Protein AF-A0AAA9Z4D1-F1 (afdb_monomer_lite)

Sequence (146 aa):
MAIPRLPPVAGLHRIGPRSWAAEKPMVDVTIKRHFRKGANPKSVKASFARRVCEKYRETEIIYTDGSKKDELVGIGIHSKDYNEFHRLGSLCSVFSAEAAAISRAIAHPRSAPLLIVSDSASVLDALQSPSNKHPFVQEIQELLNE

Foldseek 3Di:
DDDPDDPPQPDQLDDFFADPPADQPDQDCPLVVVDDPPPDPVVSVVVVVVCCVPPVVFAFEKEKAWDADQLWTKIWIDGPVDIDIDTDGSPDDSLNRRLSRLLVVLPDDDPTHHDYDYPPPVLSVLLRGRGRRGRSSSSNSVSRRD

Radius of gyration: 15.69 Å; chains: 1; bounding box: 39×42×34 Å

Structure (mmCIF, N/CA/C/O backbone):
data_AF-A0AAA9Z4D1-F1
#
_entry.id   AF-A0AAA9Z4D1-F1
#
loop_
_atom_site.group_PDB
_atom_site.id
_atom_site.type_symbol
_atom_site.label_atom_id
_atom_site.label_alt_id
_atom_site.label_comp_id
_atom_site.label_asym_id
_atom_site.label_entity_id
_atom_site.label_seq_id
_atom_site.pdbx_PDB_ins_code
_atom_site.Cartn_x
_atom_site.Cartn_y
_atom_site.Cartn_z
_atom_site.occupancy
_atom_site.B_iso_or_equiv
_atom_site.auth_seq_id
_atom_site.auth_comp_id
_atom_site.auth_asym_id
_atom_site.auth_atom_id
_atom_site.pdbx_PDB_model_num
ATOM 1 N N . MET A 1 1 ? 7.996 -20.510 14.086 1.00 36.75 1 MET A N 1
ATOM 2 C CA . MET A 1 1 ? 7.320 -19.589 13.147 1.00 36.75 1 MET A CA 1
ATOM 3 C C . MET A 1 1 ? 7.894 -19.825 11.762 1.00 36.75 1 MET A C 1
ATOM 5 O O . MET A 1 1 ? 9.103 -19.712 11.605 1.00 36.75 1 MET A O 1
ATOM 9 N N . ALA A 1 2 ? 7.076 -20.240 10.794 1.00 37.16 2 ALA A N 1
ATOM 10 C CA . ALA A 1 2 ? 7.529 -20.379 9.413 1.00 37.16 2 ALA A CA 1
ATOM 11 C C . ALA A 1 2 ? 7.739 -18.977 8.825 1.00 37.16 2 ALA A C 1
ATOM 13 O O . ALA A 1 2 ? 6.852 -18.136 8.935 1.00 37.16 2 ALA A O 1
ATOM 14 N N . ILE A 1 3 ? 8.907 -18.713 8.238 1.00 40.19 3 ILE A N 1
ATOM 15 C CA . ILE A 1 3 ? 9.137 -17.493 7.457 1.00 40.19 3 ILE A CA 1
ATOM 16 C C . ILE A 1 3 ? 8.154 -17.551 6.278 1.00 40.19 3 ILE A C 1
ATOM 18 O O . ILE A 1 3 ? 8.239 -18.517 5.512 1.00 40.19 3 ILE A O 1
ATOM 22 N N . PRO A 1 4 ? 7.236 -16.581 6.105 1.00 48.81 4 PRO A N 1
ATOM 23 C CA . PRO A 1 4 ? 6.379 -16.557 4.929 1.00 48.81 4 PRO A CA 1
ATOM 24 C C . PRO A 1 4 ? 7.275 -16.530 3.688 1.00 48.81 4 PRO A C 1
ATOM 26 O O . PRO A 1 4 ? 8.115 -15.635 3.534 1.00 48.81 4 PRO A O 1
ATOM 29 N N . ARG A 1 5 ? 7.172 -17.573 2.860 1.00 63.12 5 ARG A N 1
ATOM 30 C CA . ARG A 1 5 ? 7.885 -17.653 1.586 1.00 63.12 5 ARG A CA 1
ATOM 31 C C . ARG A 1 5 ? 7.242 -16.652 0.642 1.00 63.12 5 ARG A C 1
ATOM 33 O O . ARG A 1 5 ? 6.025 -16.633 0.523 1.00 63.12 5 ARG A O 1
ATOM 40 N N . LEU A 1 6 ? 8.064 -15.838 -0.014 1.00 64.62 6 LEU A N 1
ATOM 41 C CA . LEU A 1 6 ? 7.580 -14.986 -1.091 1.00 64.62 6 LEU A CA 1
ATOM 42 C C . LEU A 1 6 ? 6.958 -15.862 -2.191 1.00 64.62 6 LEU A C 1
ATOM 44 O O . LEU A 1 6 ? 7.478 -16.957 -2.450 1.00 64.62 6 LEU A O 1
ATOM 48 N N . PRO A 1 7 ? 5.903 -15.384 -2.862 1.00 63.81 7 PRO A N 1
ATOM 49 C CA . PRO A 1 7 ? 5.335 -16.046 -4.021 1.00 63.81 7 PRO A CA 1
ATOM 50 C C . PRO A 1 7 ? 6.401 -16.320 -5.091 1.00 63.81 7 PRO A C 1
ATOM 52 O O . PRO A 1 7 ? 7.285 -15.482 -5.323 1.00 63.81 7 PRO A O 1
ATOM 55 N N . PRO A 1 8 ? 6.338 -17.464 -5.794 1.00 66.94 8 PRO A N 1
ATOM 56 C CA . PRO A 1 8 ? 7.235 -17.732 -6.908 1.00 66.94 8 PRO A CA 1
ATOM 57 C C . PRO A 1 8 ? 6.983 -16.710 -8.023 1.00 66.94 8 PRO A C 1
ATOM 59 O O . PRO A 1 8 ? 5.987 -16.785 -8.730 1.00 66.94 8 PRO A O 1
ATOM 62 N N . VAL A 1 9 ? 7.901 -15.764 -8.230 1.00 60.72 9 VAL A N 1
ATOM 63 C CA . VAL A 1 9 ? 7.729 -14.653 -9.193 1.00 60.72 9 VAL A CA 1
ATOM 64 C C . VAL A 1 9 ? 7.497 -15.137 -10.642 1.00 60.72 9 VAL A C 1
ATOM 66 O O . VAL A 1 9 ? 6.934 -14.407 -11.451 1.00 60.72 9 VAL A O 1
ATOM 69 N N . ALA A 1 10 ? 7.872 -16.383 -10.958 1.00 57.03 10 ALA A N 1
ATOM 70 C CA . ALA A 1 10 ? 7.653 -17.039 -12.253 1.00 57.03 10 ALA A CA 1
ATOM 71 C C . ALA A 1 10 ? 6.478 -18.046 -12.276 1.00 57.03 10 ALA A C 1
ATOM 73 O O . ALA A 1 10 ? 6.233 -18.680 -13.300 1.00 57.03 10 ALA A O 1
ATOM 74 N N . GLY A 1 11 ? 5.767 -18.227 -11.161 1.00 59.12 11 GLY A N 1
ATOM 75 C CA . GLY A 1 11 ? 4.601 -19.103 -11.073 1.00 59.12 11 GLY A CA 1
ATOM 76 C C . GLY A 1 11 ? 3.326 -18.374 -11.485 1.00 59.12 11 GLY A C 1
ATOM 77 O O . GLY A 1 11 ? 3.079 -17.246 -11.055 1.00 59.12 11 GLY A O 1
ATOM 78 N N . LEU A 1 12 ? 2.487 -19.018 -12.294 1.00 57.66 12 LEU A N 1
ATOM 79 C CA . LEU A 1 12 ? 1.136 -18.532 -12.559 1.00 57.66 12 LEU A CA 1
ATOM 80 C C . LEU A 1 12 ? 0.318 -18.685 -11.265 1.00 57.66 12 LEU A C 1
ATOM 82 O O . LEU A 1 12 ? 0.027 -19.811 -10.874 1.00 57.66 12 LEU A O 1
ATOM 86 N N . HIS A 1 13 ? -0.000 -17.580 -10.583 1.00 66.31 13 HIS A N 1
ATOM 87 C CA . HIS A 1 13 ? -0.772 -17.631 -9.329 1.00 66.31 13 HIS A CA 1
ATOM 88 C C . HIS A 1 13 ? -2.256 -17.852 -9.614 1.00 66.31 13 HIS A C 1
ATOM 90 O O . HIS A 1 13 ? -2.910 -18.657 -8.961 1.00 66.31 13 HIS A O 1
ATOM 96 N N . ARG A 1 14 ? -2.766 -17.218 -10.677 1.00 71.50 14 ARG A N 1
ATOM 97 C CA . ARG A 1 14 ? -4.145 -17.379 -11.135 1.00 71.50 14 ARG A CA 1
ATOM 98 C C . ARG A 1 14 ? -4.234 -17.591 -12.640 1.00 71.50 14 ARG A C 1
ATOM 100 O O . ARG A 1 14 ? -3.673 -16.824 -13.427 1.00 71.50 14 ARG A O 1
ATOM 107 N N . ILE A 1 15 ? -5.016 -18.594 -13.039 1.00 65.75 15 ILE A N 1
ATOM 108 C CA . ILE A 1 15 ? -5.399 -18.826 -14.435 1.00 65.75 15 ILE A CA 1
ATOM 109 C C . ILE A 1 15 ? -6.737 -18.124 -14.690 1.00 65.75 15 ILE A C 1
ATOM 111 O O . ILE A 1 15 ? -7.794 -18.651 -14.362 1.00 65.75 15 ILE A O 1
ATOM 115 N N . GLY A 1 16 ? -6.691 -16.920 -15.263 1.00 72.81 16 GLY A N 1
ATOM 116 C CA . GLY A 1 16 ? -7.891 -16.154 -15.626 1.00 72.81 16 GLY A CA 1
ATOM 117 C C . GLY A 1 16 ? -8.233 -14.997 -14.674 1.00 72.81 16 GLY A C 1
ATOM 118 O O . GLY A 1 16 ? -7.446 -14.665 -13.783 1.00 72.81 16 GLY A O 1
ATOM 119 N N . PRO A 1 17 ? -9.367 -14.307 -14.908 1.00 75.00 17 PRO A N 1
ATOM 120 C CA . PRO A 1 17 ? -9.793 -13.182 -14.082 1.00 75.00 17 PRO A CA 1
ATOM 121 C C . PRO A 1 17 ? -10.200 -13.641 -12.678 1.00 75.00 17 PRO A C 1
ATOM 123 O O . PRO A 1 17 ? -10.547 -14.799 -12.451 1.00 75.00 17 PRO A O 1
ATOM 126 N N . ARG A 1 18 ? -10.178 -12.704 -11.727 1.00 78.62 18 ARG A N 1
ATOM 127 C CA . ARG A 1 18 ? -10.735 -12.905 -10.386 1.00 78.62 18 ARG A CA 1
ATOM 128 C C . ARG A 1 18 ? -12.191 -13.383 -10.473 1.00 78.62 18 ARG A C 1
ATOM 130 O O . ARG A 1 18 ? -12.927 -12.933 -11.352 1.00 78.62 18 ARG A O 1
ATOM 137 N N . SER A 1 19 ? -12.595 -14.255 -9.543 1.00 81.31 19 SER A N 1
ATOM 138 C CA . SER A 1 19 ? -13.996 -14.674 -9.409 1.00 81.31 19 SER A CA 1
ATOM 139 C C . SER A 1 19 ? -14.916 -13.454 -9.357 1.00 81.31 19 SER A C 1
ATOM 141 O O . SER A 1 19 ? -14.618 -12.471 -8.680 1.00 81.31 19 SER A O 1
ATOM 143 N N . TRP A 1 20 ? -16.045 -13.526 -10.056 1.00 80.62 20 TRP A N 1
ATOM 144 C CA . TRP A 1 20 ? -17.061 -12.473 -10.045 1.00 80.62 20 TRP A CA 1
ATOM 145 C C . TRP A 1 20 ? -17.700 -12.290 -8.658 1.00 80.62 20 TRP A C 1
ATOM 147 O O . TRP A 1 20 ? -18.208 -11.213 -8.368 1.00 80.62 20 TRP A O 1
ATOM 157 N N . ALA A 1 21 ? -17.651 -13.325 -7.811 1.00 82.19 21 ALA A N 1
ATOM 158 C CA . ALA A 1 21 ? -18.164 -13.310 -6.441 1.00 82.19 21 ALA A CA 1
ATOM 159 C C . ALA A 1 21 ? -17.141 -12.792 -5.412 1.00 82.19 21 ALA A C 1
ATOM 161 O O . ALA A 1 21 ? -17.462 -12.669 -4.236 1.00 82.19 21 ALA A O 1
ATOM 162 N N . ALA A 1 22 ? -15.904 -12.522 -5.834 1.00 81.25 22 AL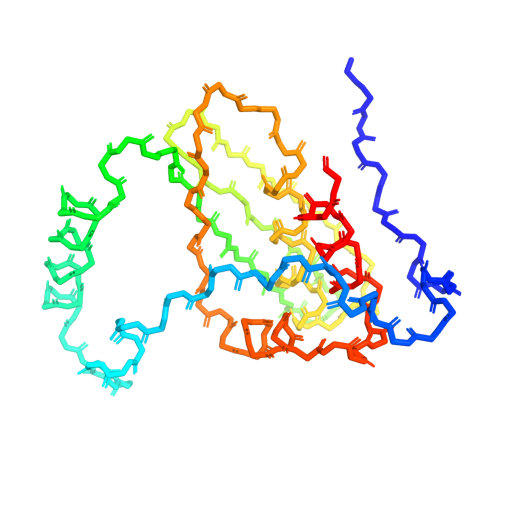A A N 1
ATOM 163 C CA . ALA A 1 22 ? -14.841 -12.082 -4.944 1.00 81.25 22 ALA A CA 1
ATOM 164 C C . ALA A 1 22 ? -15.051 -10.637 -4.465 1.00 81.25 22 ALA A C 1
ATOM 166 O O . ALA A 1 22 ? -15.343 -9.745 -5.268 1.00 81.25 22 ALA A O 1
ATOM 167 N N . GLU A 1 23 ? -14.823 -10.378 -3.178 1.00 79.31 23 GLU A N 1
ATOM 168 C CA . GLU A 1 23 ? -14.971 -9.037 -2.618 1.00 79.31 23 GLU A CA 1
ATOM 169 C C . GLU A 1 23 ? -13.881 -8.095 -3.129 1.00 79.31 23 GLU A C 1
ATOM 171 O O . GLU A 1 23 ? -12.688 -8.391 -3.110 1.00 79.31 23 GLU A O 1
ATOM 176 N N . LYS A 1 24 ? -14.249 -6.902 -3.595 1.00 79.19 24 LYS A N 1
ATOM 177 C CA . LYS A 1 24 ? -13.244 -5.942 -4.063 1.00 79.19 24 LYS A CA 1
ATOM 178 C C . LYS A 1 24 ? -12.412 -5.429 -2.871 1.00 79.19 24 LYS A C 1
ATOM 180 O O . LYS A 1 24 ? -12.999 -5.102 -1.844 1.00 79.19 24 LYS A O 1
ATOM 185 N N . PRO A 1 25 ? -11.076 -5.257 -3.000 1.00 81.75 25 PRO A N 1
ATOM 186 C CA . PRO A 1 25 ? -10.262 -4.713 -1.924 1.00 81.75 25 PRO A CA 1
ATOM 187 C C . PRO A 1 25 ? -10.761 -3.306 -1.604 1.00 81.75 25 PRO A C 1
ATOM 189 O O . PRO A 1 25 ? -10.939 -2.486 -2.516 1.00 81.75 25 PRO A O 1
ATOM 192 N N . MET A 1 26 ? -10.983 -3.011 -0.325 1.00 90.31 26 MET A N 1
ATOM 193 C CA . MET A 1 26 ? -11.361 -1.668 0.092 1.00 90.31 26 MET A CA 1
ATOM 194 C C . MET A 1 26 ? -10.146 -0.740 -0.027 1.00 90.31 26 MET A C 1
ATOM 196 O O . MET A 1 26 ? -9.290 -0.696 0.850 1.00 90.31 26 MET A O 1
ATOM 200 N N . VAL A 1 27 ? -10.079 0.026 -1.118 1.00 93.25 27 VAL A N 1
ATOM 201 C CA . VAL A 1 27 ? -9.017 1.015 -1.350 1.00 93.25 27 VAL A CA 1
ATOM 202 C C . VAL A 1 27 ? -9.541 2.420 -1.066 1.00 93.25 27 VAL A C 1
ATOM 204 O O . VAL A 1 27 ? -10.438 2.922 -1.746 1.00 93.25 27 VAL A O 1
ATOM 207 N N . ASP A 1 28 ? -8.945 3.086 -0.080 1.00 94.31 28 ASP A N 1
ATOM 208 C CA . ASP A 1 28 ? -9.306 4.445 0.308 1.00 94.31 28 ASP A CA 1
ATOM 209 C C . ASP A 1 28 ? -8.322 5.487 -0.234 1.00 94.31 28 ASP A C 1
ATOM 211 O O . ASP A 1 28 ? -7.251 5.726 0.316 1.00 94.31 28 ASP A O 1
ATOM 215 N N . VAL A 1 29 ? -8.722 6.162 -1.310 1.00 93.00 29 VAL A N 1
ATOM 216 C CA . VAL A 1 29 ? -7.905 7.188 -1.976 1.00 93.00 29 VAL A CA 1
ATOM 217 C C . VAL A 1 29 ? -8.251 8.619 -1.552 1.00 93.00 29 VAL A C 1
ATOM 219 O O . VAL A 1 29 ? -7.874 9.570 -2.240 1.00 93.00 29 VAL A O 1
ATOM 222 N N . THR A 1 30 ? -8.986 8.827 -0.454 1.00 93.88 30 THR A N 1
ATOM 223 C CA . THR A 1 30 ? -9.448 10.173 -0.075 1.00 93.88 30 THR A CA 1
ATOM 224 C C . THR A 1 30 ? -8.295 11.154 0.130 1.00 93.88 30 THR A C 1
ATOM 226 O O . THR A 1 30 ? -8.389 12.278 -0.360 1.00 93.88 30 THR A O 1
ATOM 229 N N . ILE A 1 31 ? -7.193 10.744 0.768 1.00 93.06 31 ILE A N 1
ATOM 230 C CA . ILE A 1 31 ? -6.022 11.617 0.965 1.00 93.06 31 ILE A CA 1
ATOM 231 C C . ILE A 1 31 ? -5.396 12.007 -0.387 1.00 93.06 31 ILE A C 1
ATOM 233 O O . ILE A 1 31 ? -5.207 13.195 -0.645 1.00 93.06 31 ILE A O 1
ATOM 237 N N . LYS A 1 32 ? -5.191 11.040 -1.297 1.00 90.56 32 LYS A N 1
ATOM 238 C CA . LYS A 1 32 ? -4.692 11.261 -2.675 1.00 90.56 32 LYS A CA 1
ATOM 239 C C . LYS A 1 32 ? -5.583 12.215 -3.485 1.00 90.56 32 LYS A C 1
ATOM 241 O O . LYS A 1 32 ? -5.085 12.947 -4.333 1.00 90.56 32 LYS A O 1
ATOM 246 N N . ARG A 1 33 ? -6.903 12.210 -3.253 1.00 91.94 33 ARG A N 1
ATOM 247 C CA . ARG A 1 33 ? -7.853 13.109 -3.940 1.00 91.94 33 ARG A CA 1
ATOM 248 C C . ARG A 1 33 ? -7.811 14.545 -3.412 1.00 91.94 33 ARG A C 1
ATOM 250 O O . ARG A 1 33 ? -8.014 15.465 -4.196 1.00 91.94 33 ARG A O 1
ATOM 257 N N . HIS A 1 34 ? -7.558 14.730 -2.116 1.00 93.12 34 HIS A N 1
ATOM 258 C CA . HIS A 1 34 ? -7.564 16.052 -1.475 1.00 93.12 34 HIS A CA 1
ATOM 259 C C . HIS A 1 34 ? -6.217 16.771 -1.559 1.00 93.12 34 HIS A C 1
ATOM 261 O O . HIS A 1 34 ? -6.185 17.998 -1.613 1.00 93.12 34 HIS A O 1
ATOM 267 N N . PHE A 1 35 ? -5.109 16.031 -1.578 1.00 93.75 35 PHE A N 1
ATOM 268 C CA . PHE A 1 35 ? -3.768 16.606 -1.567 1.00 93.75 35 PHE A CA 1
ATOM 269 C C . PHE A 1 35 ? -3.000 16.257 -2.839 1.00 93.75 35 PHE A C 1
ATOM 271 O O . PHE A 1 35 ? -3.061 15.141 -3.350 1.00 93.75 35 PHE A O 1
ATOM 278 N N . ARG A 1 36 ? -2.247 17.233 -3.349 1.00 89.75 36 ARG A N 1
ATOM 279 C CA . ARG A 1 36 ? -1.330 17.069 -4.483 1.00 89.75 36 ARG A CA 1
ATOM 280 C C . ARG A 1 36 ? 0.119 17.087 -4.001 1.00 89.75 36 ARG A C 1
ATOM 282 O O . ARG A 1 36 ? 0.406 17.427 -2.852 1.00 89.75 36 ARG A O 1
ATOM 289 N N . LYS A 1 37 ? 1.043 16.744 -4.901 1.00 87.75 37 LYS A N 1
ATOM 290 C CA . LYS A 1 37 ? 2.484 16.885 -4.665 1.00 87.75 37 LYS A CA 1
ATOM 291 C C . LYS A 1 37 ? 2.800 18.321 -4.223 1.00 87.75 37 LYS A C 1
ATOM 293 O O . LYS A 1 37 ? 2.313 19.267 -4.832 1.00 87.75 37 LYS A O 1
ATOM 298 N N . GLY A 1 38 ? 3.602 18.462 -3.169 1.00 89.62 38 GLY A N 1
ATOM 299 C CA . GLY A 1 38 ? 3.956 19.762 -2.587 1.00 89.62 38 GLY A CA 1
ATOM 300 C C . GLY A 1 38 ? 2.949 20.311 -1.570 1.00 89.62 38 GLY A C 1
ATOM 301 O O . GLY A 1 38 ? 3.168 21.396 -1.039 1.00 89.62 38 GLY A O 1
ATOM 302 N N . ALA A 1 39 ? 1.868 19.583 -1.262 1.00 94.19 39 ALA A N 1
ATOM 303 C CA . ALA A 1 39 ? 0.965 19.957 -0.179 1.00 94.19 39 ALA A CA 1
ATOM 304 C C . ALA A 1 39 ? 1.696 20.063 1.169 1.00 94.19 39 ALA A C 1
ATOM 306 O O . ALA A 1 39 ? 2.644 19.326 1.441 1.00 94.19 39 ALA A O 1
ATOM 307 N N . ASN A 1 40 ? 1.208 20.954 2.037 1.00 95.44 40 ASN A N 1
ATOM 308 C CA . ASN A 1 40 ? 1.771 21.149 3.368 1.00 95.44 40 ASN A CA 1
ATOM 309 C C . ASN A 1 40 ? 1.718 19.832 4.174 1.00 95.44 40 ASN A C 1
ATOM 311 O O . ASN A 1 40 ? 0.616 19.345 4.461 1.00 95.44 40 ASN A O 1
ATOM 315 N N . PRO A 1 41 ? 2.869 19.284 4.612 1.00 94.75 41 PRO A N 1
ATOM 316 C CA . PRO A 1 41 ? 2.905 18.031 5.360 1.00 94.75 41 PRO A CA 1
ATOM 317 C C . PRO A 1 41 ? 2.061 18.049 6.640 1.00 94.75 41 PRO A C 1
ATOM 319 O O . PRO A 1 41 ? 1.489 17.025 7.003 1.00 94.75 41 PRO A O 1
ATOM 322 N N . LYS A 1 42 ? 1.934 19.199 7.319 1.00 96.50 42 LYS A N 1
ATOM 323 C CA . LYS A 1 42 ? 1.096 19.328 8.523 1.00 96.50 42 LYS A CA 1
ATOM 324 C C . LYS A 1 42 ? -0.382 19.121 8.197 1.00 96.50 42 LYS A C 1
ATOM 326 O O . LYS A 1 42 ? -1.068 18.407 8.921 1.00 96.50 42 LYS A O 1
ATOM 331 N N . SER A 1 43 ? -0.855 19.690 7.090 1.00 96.38 43 SER A N 1
ATOM 332 C CA . SER A 1 43 ? -2.244 19.546 6.641 1.00 96.38 43 SER A CA 1
ATOM 333 C C . SER A 1 43 ? -2.555 18.113 6.210 1.00 96.38 43 SER A C 1
ATOM 335 O O . SER A 1 43 ? -3.605 17.584 6.573 1.00 96.38 43 SER A O 1
ATOM 337 N N . VAL A 1 44 ? -1.626 17.459 5.500 1.00 95.50 44 VAL A N 1
ATOM 338 C CA . VAL A 1 44 ? -1.762 16.044 5.114 1.00 95.50 44 VAL A CA 1
ATOM 339 C C . VAL A 1 44 ? -1.841 15.159 6.358 1.00 95.50 44 VAL A C 1
ATOM 341 O O . VAL A 1 44 ? -2.776 14.370 6.486 1.00 95.50 44 VAL A O 1
ATOM 344 N N . LYS A 1 45 ? -0.915 15.338 7.312 1.00 95.06 45 LYS A N 1
ATOM 345 C CA . LYS A 1 45 ? -0.894 14.588 8.579 1.00 95.06 45 LYS A CA 1
ATOM 346 C C . LYS A 1 45 ? -2.172 14.788 9.388 1.00 95.06 45 LYS A C 1
ATOM 348 O O . LYS A 1 45 ? -2.744 13.808 9.850 1.00 95.06 45 LYS A O 1
ATOM 353 N N . ALA A 1 46 ? -2.650 16.025 9.519 1.00 96.62 46 ALA A N 1
ATOM 354 C CA . ALA A 1 46 ? -3.890 16.319 10.233 1.00 96.62 46 ALA A CA 1
ATOM 355 C C . ALA A 1 46 ? -5.105 15.652 9.568 1.00 96.62 46 ALA A C 1
ATOM 357 O O . ALA A 1 46 ? -5.930 15.046 10.250 1.00 96.62 46 ALA A O 1
ATOM 358 N N . SER A 1 47 ? -5.201 15.704 8.235 1.00 96.25 47 SER A N 1
ATOM 359 C CA . SER A 1 47 ? -6.306 15.057 7.523 1.00 96.25 47 SER A CA 1
ATOM 360 C C . SER A 1 47 ? -6.244 13.533 7.593 1.00 96.25 47 SER A C 1
ATOM 362 O O . SER A 1 47 ? -7.296 12.897 7.646 1.00 96.25 47 SER A O 1
ATOM 364 N N . PHE A 1 48 ? -5.046 12.947 7.560 1.00 96.00 48 PHE A N 1
ATOM 365 C CA . PHE A 1 48 ? -4.853 11.514 7.755 1.00 96.00 48 PHE A CA 1
ATOM 366 C C . PHE A 1 48 ? -5.259 11.098 9.172 1.00 96.00 48 PHE A C 1
ATOM 368 O O . PHE A 1 48 ? -6.098 10.215 9.319 1.00 96.00 48 PHE A O 1
ATOM 375 N N . ALA A 1 49 ? -4.759 11.794 10.198 1.00 96.06 49 ALA A N 1
ATOM 376 C CA . ALA A 1 49 ? -5.090 11.522 11.595 1.00 96.06 49 ALA A CA 1
ATOM 377 C C . ALA A 1 49 ? -6.601 11.601 11.850 1.00 96.06 49 ALA A C 1
ATOM 379 O O . ALA A 1 49 ? -7.176 10.683 12.426 1.00 96.06 49 ALA A O 1
ATOM 380 N N . ARG A 1 50 ? -7.270 12.643 11.335 1.00 97.06 50 ARG A N 1
ATOM 381 C CA . ARG A 1 50 ? -8.732 12.760 11.408 1.00 97.06 50 ARG A CA 1
ATOM 382 C C . ARG A 1 50 ? -9.426 11.546 10.789 1.00 97.06 50 ARG A C 1
ATOM 384 O O . ARG A 1 50 ? -10.320 10.970 11.396 1.00 97.06 50 ARG A O 1
ATOM 391 N N . ARG A 1 51 ? -8.991 11.130 9.597 1.00 95.88 51 ARG A N 1
ATOM 392 C CA . ARG A 1 51 ? -9.585 9.993 8.887 1.00 95.88 51 ARG A CA 1
ATOM 393 C C . ARG A 1 51 ? -9.400 8.674 9.635 1.00 95.88 51 ARG A C 1
ATOM 395 O O . ARG A 1 51 ? -10.325 7.868 9.657 1.00 95.88 51 ARG A O 1
ATOM 402 N N . VAL A 1 52 ? -8.237 8.474 10.251 1.00 96.06 52 VAL A N 1
ATOM 403 C CA . VAL A 1 52 ? -7.981 7.329 11.130 1.00 96.06 52 VAL A CA 1
ATOM 404 C C . VAL A 1 52 ? -8.945 7.350 12.316 1.00 96.06 52 VAL A C 1
ATOM 406 O O . VAL A 1 52 ? -9.659 6.376 12.514 1.00 96.06 52 VAL A O 1
ATOM 409 N N . CYS A 1 53 ? -9.056 8.469 13.035 1.00 95.81 53 CYS A N 1
ATOM 410 C CA . CYS A 1 53 ? -9.938 8.579 14.202 1.00 95.81 53 CYS A CA 1
ATOM 411 C C . CYS A 1 53 ? -11.431 8.409 13.875 1.00 95.81 53 CYS A C 1
ATOM 413 O O . CYS A 1 53 ? -12.180 7.876 14.687 1.00 95.81 53 CYS A O 1
ATOM 415 N N . GLU A 1 54 ? -11.882 8.877 12.711 1.00 96.06 54 GLU A N 1
ATOM 416 C CA . GLU A 1 54 ? -13.303 8.846 12.341 1.00 96.06 54 GLU A CA 1
ATOM 417 C C . GLU A 1 54 ? -13.726 7.516 11.707 1.00 96.06 54 GLU A C 1
ATOM 419 O O . GLU A 1 54 ? -14.837 7.050 11.953 1.00 96.06 54 GLU A O 1
ATOM 424 N N . LYS A 1 55 ? -12.866 6.905 10.880 1.00 95.94 55 LYS A N 1
ATOM 425 C CA . LYS A 1 55 ? -13.234 5.746 10.047 1.00 95.94 55 LYS A CA 1
ATOM 426 C C . LYS A 1 55 ? -12.488 4.459 10.401 1.00 95.94 55 LYS A C 1
ATOM 428 O O . LYS A 1 55 ? -13.038 3.379 10.214 1.00 95.94 55 LYS A O 1
ATOM 433 N N . TYR A 1 56 ? -11.259 4.560 10.898 1.00 96.06 56 TYR A N 1
ATOM 434 C CA . TYR A 1 56 ? -10.354 3.421 11.094 1.00 96.06 56 TYR A CA 1
ATOM 435 C C . TYR A 1 56 ? -9.854 3.313 12.540 1.00 96.06 56 TYR A C 1
ATOM 437 O O . TYR A 1 56 ? -8.737 2.880 12.803 1.00 96.06 56 TYR A O 1
ATOM 445 N N . ARG A 1 57 ? -10.674 3.743 13.502 1.00 94.00 57 ARG A N 1
ATOM 446 C CA . ARG A 1 57 ? -10.261 3.852 14.908 1.00 94.00 57 ARG A CA 1
ATOM 447 C C . ARG A 1 57 ? -9.986 2.500 15.575 1.00 94.00 57 ARG A C 1
ATOM 449 O O . ARG A 1 57 ? -9.155 2.429 16.466 1.00 94.00 57 ARG A O 1
ATOM 456 N N . GLU A 1 58 ? -10.677 1.451 15.128 1.00 94.06 58 GLU A N 1
ATOM 457 C CA . GLU A 1 58 ? -10.570 0.081 15.656 1.00 94.06 58 GLU A CA 1
ATOM 458 C C . GLU A 1 58 ? -9.629 -0.794 14.807 1.00 94.06 58 GLU A C 1
ATOM 460 O O . GLU A 1 58 ? -9.704 -2.019 14.864 1.00 94.06 58 GLU A O 1
ATOM 465 N N . THR A 1 59 ? -8.795 -0.188 13.951 1.00 94.25 59 THR A N 1
ATOM 466 C CA . THR A 1 59 ? -7.875 -0.932 13.080 1.00 94.25 59 THR A CA 1
ATOM 467 C C . THR A 1 59 ? -6.439 -0.845 13.567 1.00 94.25 59 THR A C 1
ATOM 469 O O . THR A 1 59 ? -5.992 0.216 14.006 1.00 94.25 59 THR A O 1
ATOM 472 N N . GLU A 1 60 ? -5.686 -1.923 13.391 1.00 94.50 60 GLU A N 1
ATOM 473 C CA . GLU A 1 60 ? -4.232 -1.891 13.487 1.00 94.50 60 GLU A CA 1
ATOM 474 C C . GLU A 1 60 ? -3.645 -1.223 12.235 1.00 94.50 60 GLU A C 1
ATOM 476 O O . GLU A 1 60 ? -4.013 -1.564 11.111 1.00 94.50 60 GLU A O 1
ATOM 481 N N . ILE A 1 61 ? -2.750 -0.250 12.419 1.00 95.75 61 ILE A N 1
ATOM 482 C CA .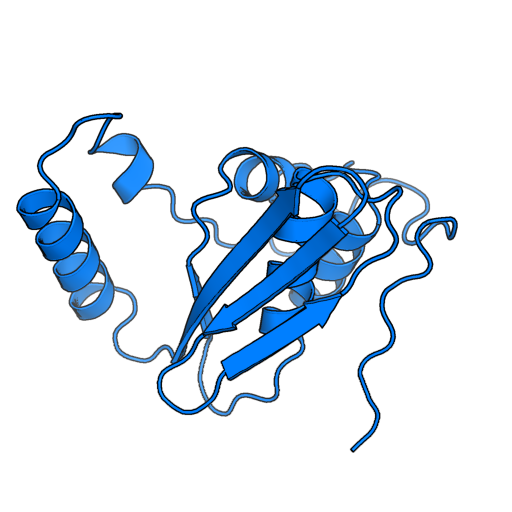 ILE A 1 61 ? -2.159 0.511 11.311 1.00 95.75 61 ILE A CA 1
ATOM 483 C C . ILE A 1 61 ? -0.775 -0.039 10.991 1.00 95.75 61 ILE A C 1
ATOM 485 O O . ILE A 1 61 ? 0.117 -0.019 11.842 1.00 95.75 61 ILE A O 1
ATOM 489 N N . ILE A 1 62 ? -0.582 -0.432 9.735 1.00 97.00 62 ILE A N 1
ATOM 490 C CA . ILE A 1 62 ? 0.716 -0.818 9.186 1.00 97.00 62 ILE A CA 1
ATOM 491 C C . ILE A 1 62 ? 1.074 0.127 8.043 1.00 97.00 62 ILE A C 1
ATOM 493 O O . ILE A 1 62 ? 0.281 0.357 7.134 1.00 97.00 62 ILE A O 1
ATOM 497 N N . TYR A 1 63 ? 2.298 0.635 8.066 1.00 97.69 63 TYR A N 1
ATOM 498 C CA . TYR A 1 63 ? 2.901 1.388 6.976 1.00 97.69 63 TYR A CA 1
ATOM 499 C C . TYR A 1 63 ? 3.815 0.470 6.171 1.00 97.69 63 TYR A C 1
ATOM 501 O O . TYR A 1 63 ? 4.563 -0.324 6.743 1.00 97.69 63 TYR A O 1
ATOM 509 N N . THR A 1 64 ? 3.768 0.591 4.851 1.00 98.06 64 THR A N 1
ATOM 510 C CA . THR A 1 64 ? 4.590 -0.206 3.935 1.00 98.06 64 THR A CA 1
ATOM 511 C C . THR A 1 64 ? 5.351 0.702 2.988 1.00 98.06 64 THR A C 1
ATOM 513 O O . THR A 1 64 ? 4.792 1.702 2.540 1.00 98.06 64 THR A O 1
ATOM 516 N N . ASP A 1 65 ? 6.577 0.319 2.654 1.00 97.94 65 ASP A N 1
ATOM 517 C CA . ASP A 1 65 ? 7.418 1.012 1.676 1.00 97.94 65 ASP A CA 1
ATOM 518 C C . ASP A 1 65 ? 8.250 -0.008 0.889 1.00 97.94 65 ASP A C 1
ATOM 520 O O . ASP A 1 65 ? 8.745 -0.995 1.451 1.00 97.94 65 ASP A O 1
ATOM 524 N N . GLY A 1 66 ? 8.395 0.208 -0.416 1.00 97.00 66 GLY A N 1
ATOM 525 C CA . GLY A 1 66 ? 9.153 -0.645 -1.321 1.00 97.00 66 GLY A CA 1
ATOM 526 C C . GLY A 1 66 ? 10.167 0.172 -2.110 1.00 97.00 66 GLY A C 1
ATOM 527 O O . GLY A 1 66 ? 9.818 0.981 -2.960 1.00 97.00 66 GLY A O 1
ATOM 528 N N . SER A 1 67 ? 11.456 -0.094 -1.914 1.00 95.81 67 SER A N 1
ATOM 529 C CA . SER A 1 67 ? 12.516 0.694 -2.547 1.00 95.81 67 SER A CA 1
ATOM 530 C C . SER A 1 67 ? 13.415 -0.140 -3.456 1.00 95.81 67 SER A C 1
ATOM 532 O O . SER A 1 67 ? 13.638 -1.337 -3.253 1.00 95.81 67 SER A O 1
ATOM 534 N N . LYS A 1 68 ? 13.960 0.523 -4.481 1.00 95.94 68 LYS A N 1
ATOM 535 C CA . LYS A 1 68 ? 15.033 0.001 -5.328 1.00 95.94 68 LYS A CA 1
ATOM 536 C C . LYS A 1 68 ? 16.126 1.047 -5.478 1.00 95.94 68 LYS A C 1
ATOM 538 O O . LYS A 1 68 ? 15.841 2.193 -5.824 1.00 95.94 68 LYS A O 1
ATOM 543 N N . LYS A 1 69 ? 17.371 0.631 -5.273 1.00 94.94 69 LYS A N 1
ATOM 544 C CA . LYS A 1 69 ? 18.571 1.407 -5.577 1.00 94.94 69 LYS A CA 1
ATOM 545 C C . LYS A 1 69 ? 19.579 0.491 -6.253 1.00 94.94 69 LYS A C 1
ATOM 547 O O . LYS A 1 69 ? 20.051 -0.458 -5.632 1.00 94.94 69 LYS A O 1
ATOM 552 N N . ASP A 1 70 ? 19.896 0.778 -7.510 1.00 92.44 70 ASP A N 1
ATOM 553 C CA . ASP A 1 70 ? 20.750 -0.073 -8.341 1.00 92.44 70 ASP A CA 1
ATOM 554 C C . ASP A 1 70 ? 20.213 -1.525 -8.357 1.00 92.44 70 ASP A C 1
ATOM 556 O O . ASP A 1 70 ? 19.025 -1.750 -8.612 1.00 92.44 70 ASP A O 1
ATOM 560 N N . GLU A 1 71 ? 21.054 -2.502 -8.016 1.00 92.31 71 GLU A N 1
ATOM 561 C CA . GLU A 1 71 ? 20.699 -3.924 -7.893 1.00 92.31 71 GLU A CA 1
ATOM 562 C C . GLU A 1 71 ? 20.143 -4.305 -6.505 1.00 92.31 71 GLU A C 1
ATOM 564 O O . GLU A 1 71 ? 19.930 -5.481 -6.207 1.00 92.31 71 GLU A O 1
ATOM 569 N N . LEU A 1 72 ? 19.905 -3.331 -5.624 1.00 94.44 72 LEU A N 1
ATOM 570 C CA . LEU A 1 72 ? 19.369 -3.561 -4.285 1.00 94.44 72 LEU A CA 1
ATOM 571 C C . LEU A 1 72 ? 17.876 -3.247 -4.261 1.00 94.44 72 LEU A C 1
ATOM 573 O O . LEU A 1 72 ? 17.469 -2.101 -4.448 1.00 94.44 72 LEU A O 1
ATOM 577 N N . VAL A 1 73 ? 17.064 -4.266 -3.984 1.00 96.31 73 VAL A N 1
ATOM 578 C CA . VAL A 1 73 ? 15.614 -4.134 -3.809 1.00 96.31 73 VAL A CA 1
ATOM 579 C C . VAL A 1 73 ? 15.243 -4.559 -2.395 1.00 96.31 73 VAL A C 1
ATOM 581 O O . VAL A 1 73 ? 15.687 -5.608 -1.917 1.00 96.31 73 VAL A O 1
ATOM 584 N N . GLY A 1 74 ? 14.430 -3.752 -1.721 1.00 96.12 74 GLY A N 1
ATOM 585 C CA . GLY A 1 74 ? 14.012 -4.012 -0.351 1.00 96.12 74 GLY A CA 1
ATOM 586 C C . GLY A 1 74 ? 12.582 -3.577 -0.079 1.00 96.12 74 GLY A C 1
ATOM 587 O O . GLY A 1 74 ? 12.035 -2.718 -0.767 1.00 96.12 74 GLY A O 1
ATOM 588 N N . ILE A 1 75 ? 12.001 -4.185 0.948 1.00 97.56 75 ILE A N 1
ATOM 589 C CA . ILE A 1 75 ? 10.695 -3.822 1.491 1.00 97.56 75 ILE A CA 1
ATOM 590 C C . ILE A 1 75 ? 10.822 -3.508 2.975 1.00 97.56 75 ILE A C 1
ATOM 592 O O . ILE A 1 75 ? 11.622 -4.133 3.677 1.00 97.56 75 ILE A O 1
ATOM 596 N N . GLY A 1 76 ? 10.021 -2.555 3.432 1.00 97.00 76 GLY A N 1
ATOM 597 C CA . GLY A 1 76 ? 9.867 -2.177 4.827 1.00 97.00 76 GLY A CA 1
ATOM 598 C C . GLY A 1 76 ? 8.406 -2.255 5.247 1.00 97.00 76 GLY A C 1
ATOM 599 O O . GLY A 1 76 ? 7.505 -1.885 4.493 1.00 97.00 76 GLY A O 1
ATOM 600 N N . ILE A 1 77 ? 8.183 -2.748 6.459 1.00 97.19 77 ILE A N 1
ATOM 601 C CA . ILE A 1 77 ? 6.875 -2.831 7.103 1.00 97.19 77 ILE A CA 1
ATOM 602 C C . ILE A 1 77 ? 7.047 -2.274 8.504 1.00 97.19 77 ILE A C 1
ATOM 604 O O . ILE A 1 77 ? 7.890 -2.750 9.263 1.00 97.19 77 ILE A O 1
ATOM 608 N N . HIS A 1 78 ? 6.258 -1.265 8.834 1.00 97.31 78 HIS A N 1
ATOM 609 C CA . HIS A 1 78 ? 6.345 -0.554 10.097 1.00 97.31 78 HIS A CA 1
ATOM 610 C C . HIS A 1 78 ? 4.963 -0.497 10.738 1.00 97.31 78 HIS A C 1
ATOM 612 O O . HIS A 1 78 ? 4.037 0.091 10.181 1.00 97.31 78 HIS A O 1
ATOM 618 N N . SER A 1 79 ? 4.828 -1.037 11.941 1.00 94.31 79 SER A N 1
ATOM 619 C CA . SER A 1 79 ? 3.652 -0.865 12.793 1.00 94.31 79 SER A CA 1
ATOM 620 C C . SER A 1 79 ? 4.061 -0.201 14.112 1.00 94.31 79 SER A C 1
ATOM 622 O O . SER A 1 79 ? 5.199 0.239 14.283 1.00 94.31 79 SER A O 1
ATOM 624 N N . LYS A 1 80 ? 3.123 -0.074 15.052 1.00 91.75 80 LYS A N 1
ATOM 625 C CA . LYS A 1 80 ? 3.437 0.405 16.404 1.00 91.75 80 LYS A CA 1
ATOM 626 C C . LYS A 1 80 ? 4.321 -0.586 17.171 1.00 91.75 80 LYS A C 1
ATOM 628 O O . LYS A 1 80 ? 5.185 -0.160 17.934 1.00 91.75 80 LYS A O 1
ATOM 633 N N . ASP A 1 81 ? 4.082 -1.878 16.973 1.00 90.44 81 ASP A N 1
ATOM 634 C CA . ASP A 1 81 ? 4.610 -2.936 17.834 1.00 90.44 81 ASP A CA 1
ATOM 635 C C . ASP A 1 81 ? 5.766 -3.702 17.181 1.00 90.44 81 ASP A C 1
ATOM 637 O O . ASP A 1 81 ? 6.543 -4.361 17.872 1.00 90.44 81 ASP A O 1
ATOM 641 N N . TYR A 1 82 ? 5.926 -3.597 15.858 1.00 91.06 82 TYR A N 1
ATOM 642 C CA . TYR A 1 82 ? 6.988 -4.289 15.141 1.00 91.06 82 TYR A CA 1
ATOM 643 C C . TYR A 1 82 ? 7.465 -3.542 13.895 1.00 91.06 82 TYR A C 1
ATOM 645 O O . TYR A 1 82 ? 6.783 -2.695 13.318 1.00 91.06 82 TYR A O 1
ATOM 653 N N . ASN A 1 83 ? 8.671 -3.912 13.470 1.00 95.38 83 ASN A N 1
ATOM 654 C CA . ASN A 1 83 ? 9.285 -3.466 12.231 1.00 95.38 83 ASN A CA 1
ATOM 655 C C . ASN A 1 83 ? 9.911 -4.666 11.525 1.00 95.38 83 ASN A C 1
ATOM 657 O O . ASN A 1 83 ? 10.647 -5.434 12.144 1.00 95.38 83 ASN A O 1
ATOM 661 N N . GLU A 1 84 ? 9.646 -4.811 10.232 1.00 94.69 84 GLU A N 1
ATOM 662 C CA . GLU A 1 84 ? 10.228 -5.852 9.392 1.00 94.69 84 GLU A CA 1
ATOM 663 C C . GLU A 1 84 ? 10.871 -5.237 8.149 1.00 94.69 84 GLU A C 1
ATOM 665 O O . GLU A 1 84 ? 10.306 -4.351 7.509 1.00 94.69 84 GLU A O 1
ATOM 670 N N . PHE A 1 85 ? 12.039 -5.758 7.776 1.00 95.88 85 PHE A N 1
ATOM 671 C CA . PHE A 1 85 ? 12.748 -5.366 6.564 1.00 95.88 85 PHE A CA 1
ATOM 672 C C . PHE A 1 85 ? 13.224 -6.615 5.838 1.00 95.88 85 PHE A C 1
ATOM 674 O O . PHE A 1 85 ? 13.868 -7.476 6.439 1.00 95.88 85 PHE A O 1
ATOM 681 N N . HIS A 1 86 ? 12.938 -6.706 4.541 1.00 93.38 86 HIS A N 1
ATOM 682 C CA . HIS A 1 86 ? 13.318 -7.865 3.734 1.00 93.38 86 HIS A CA 1
ATOM 683 C C . HIS A 1 86 ? 13.988 -7.426 2.440 1.00 93.38 86 HIS A C 1
ATOM 685 O O . HIS A 1 86 ? 13.591 -6.440 1.821 1.00 93.38 86 HIS A O 1
ATOM 691 N N . ARG A 1 87 ? 15.000 -8.184 2.011 1.00 93.38 87 ARG A N 1
ATOM 692 C CA . ARG A 1 87 ? 15.579 -8.047 0.672 1.00 93.38 87 ARG A CA 1
ATOM 693 C C . ARG A 1 87 ? 14.786 -8.875 -0.327 1.00 93.38 87 ARG A C 1
ATOM 695 O O . ARG A 1 87 ? 14.419 -10.012 -0.039 1.00 93.38 87 ARG A O 1
ATOM 702 N N . LEU A 1 88 ? 14.580 -8.311 -1.509 1.00 92.12 88 LEU A N 1
ATOM 703 C CA . LEU A 1 88 ? 14.035 -9.017 -2.664 1.00 92.12 88 LEU A CA 1
ATOM 704 C C . LEU A 1 88 ? 15.142 -9.287 -3.687 1.00 92.12 88 LEU A C 1
ATOM 706 O O . LEU A 1 88 ? 16.248 -8.752 -3.589 1.00 92.12 88 LEU A O 1
ATOM 710 N N . GLY A 1 89 ? 14.844 -10.123 -4.682 1.00 89.81 89 GLY A N 1
ATOM 711 C CA . GLY A 1 89 ? 15.756 -10.336 -5.806 1.00 89.81 89 GLY A CA 1
ATOM 712 C C . GLY A 1 89 ? 16.008 -9.033 -6.573 1.00 89.81 89 GLY A C 1
ATOM 713 O O . GLY A 1 89 ? 15.085 -8.239 -6.754 1.00 89.81 89 GLY A O 1
ATOM 714 N N . SER A 1 90 ? 17.233 -8.833 -7.063 1.00 92.06 90 SER A N 1
ATOM 715 C CA . SER A 1 90 ? 17.656 -7.587 -7.731 1.00 92.06 90 SER A CA 1
ATOM 716 C C . SER A 1 90 ? 16.839 -7.247 -8.986 1.00 92.06 90 SER A C 1
ATOM 718 O O . SER A 1 90 ? 16.634 -6.079 -9.329 1.00 92.06 90 SER A O 1
ATOM 720 N N . LEU A 1 91 ? 16.283 -8.276 -9.631 1.00 90.75 91 LEU A N 1
ATOM 721 C CA . LEU A 1 91 ? 15.412 -8.160 -10.800 1.00 90.75 91 LEU A CA 1
ATOM 722 C C . LEU A 1 91 ? 14.016 -7.607 -10.476 1.00 90.75 91 LEU A C 1
ATOM 724 O O . LEU A 1 91 ? 13.279 -7.242 -11.390 1.00 90.75 91 LEU A O 1
ATOM 728 N N . CYS A 1 92 ? 13.635 -7.520 -9.198 1.00 92.44 92 CYS A N 1
ATOM 729 C CA . CYS A 1 92 ? 12.362 -6.922 -8.817 1.00 92.44 92 CYS A CA 1
ATOM 730 C C . CYS A 1 92 ? 12.33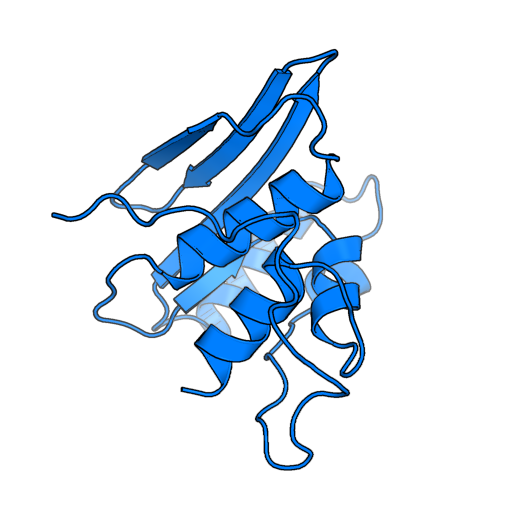4 -5.433 -9.190 1.00 92.44 92 CYS A C 1
ATOM 732 O O . CYS A 1 92 ? 13.335 -4.713 -9.115 1.00 92.44 92 CYS A O 1
ATOM 734 N N . SER A 1 93 ? 11.164 -4.965 -9.613 1.00 94.88 93 SER A N 1
ATOM 735 C CA . SER A 1 93 ? 10.913 -3.541 -9.826 1.00 94.88 93 SER A CA 1
ATOM 736 C C . SER A 1 93 ? 10.527 -2.858 -8.509 1.00 94.88 93 SER A C 1
ATOM 738 O O . SER A 1 93 ? 10.161 -3.534 -7.548 1.00 94.88 93 SER A O 1
ATOM 740 N N . VAL A 1 94 ? 10.534 -1.520 -8.480 1.00 96.81 94 VAL A N 1
ATOM 741 C CA . VAL A 1 94 ? 9.943 -0.751 -7.364 1.00 96.81 94 VAL A CA 1
ATOM 742 C C . VAL A 1 94 ? 8.480 -1.153 -7.157 1.00 96.81 94 VAL A C 1
ATOM 744 O O . VAL A 1 94 ? 8.070 -1.419 -6.038 1.00 96.81 94 VAL A O 1
ATOM 747 N N . PHE A 1 95 ? 7.713 -1.316 -8.241 1.00 96.94 95 PHE A N 1
ATOM 748 C CA . PHE A 1 95 ? 6.329 -1.793 -8.165 1.00 96.94 95 PHE A CA 1
ATOM 749 C C . PHE A 1 95 ? 6.222 -3.160 -7.474 1.00 96.94 95 PHE A C 1
ATOM 751 O O . PHE A 1 95 ? 5.354 -3.369 -6.630 1.00 96.94 95 PHE A O 1
ATOM 758 N N . SER A 1 96 ? 7.112 -4.093 -7.820 1.00 95.69 96 SER A N 1
ATOM 759 C CA . SER A 1 96 ? 7.146 -5.423 -7.210 1.00 95.69 96 SER A CA 1
ATOM 760 C C . SER A 1 96 ? 7.508 -5.350 -5.726 1.00 95.69 96 SER A C 1
ATOM 762 O O . SER A 1 96 ? 6.934 -6.098 -4.943 1.00 95.69 96 SER A O 1
ATOM 764 N N . ALA A 1 97 ? 8.414 -4.448 -5.339 1.00 96.88 97 ALA A N 1
ATOM 765 C CA . ALA A 1 97 ? 8.760 -4.208 -3.941 1.00 96.88 97 ALA A CA 1
ATOM 766 C C . ALA A 1 97 ? 7.565 -3.662 -3.149 1.00 96.88 97 ALA A C 1
ATOM 768 O O . ALA A 1 97 ? 7.186 -4.242 -2.139 1.00 96.88 97 ALA A O 1
ATOM 769 N N . GLU A 1 98 ? 6.908 -2.623 -3.656 1.00 98.12 98 GLU A N 1
ATOM 770 C CA . GLU A 1 98 ? 5.708 -2.044 -3.043 1.00 98.12 98 GLU A CA 1
ATOM 771 C C . GLU A 1 98 ? 4.590 -3.082 -2.860 1.00 98.12 98 GLU A C 1
ATOM 773 O O . GLU A 1 98 ? 4.016 -3.226 -1.780 1.00 98.12 98 GLU A O 1
ATOM 778 N N . ALA A 1 99 ? 4.309 -3.875 -3.900 1.00 96.88 99 ALA A N 1
ATOM 779 C CA . ALA A 1 99 ? 3.305 -4.932 -3.822 1.00 96.88 99 ALA A CA 1
ATOM 780 C C . ALA A 1 99 ? 3.705 -6.046 -2.840 1.00 96.88 99 ALA A C 1
ATOM 782 O O . ALA A 1 99 ? 2.862 -6.540 -2.095 1.00 96.88 99 ALA A O 1
ATOM 783 N N . ALA A 1 100 ? 4.983 -6.425 -2.791 1.00 95.88 100 ALA A N 1
ATOM 784 C CA . ALA A 1 100 ? 5.473 -7.407 -1.829 1.00 95.88 100 ALA A CA 1
ATOM 785 C C . ALA A 1 100 ? 5.370 -6.905 -0.380 1.00 95.88 100 ALA A C 1
ATOM 787 O O . ALA A 1 100 ? 5.021 -7.686 0.505 1.00 95.88 100 ALA A O 1
ATOM 788 N N . ALA A 1 101 ? 5.628 -5.616 -0.134 1.00 97.00 101 ALA A N 1
ATOM 789 C CA . ALA A 1 101 ? 5.485 -5.003 1.184 1.00 97.00 101 ALA A CA 1
ATOM 790 C C . ALA A 1 101 ? 4.034 -5.093 1.687 1.00 97.00 101 ALA A C 1
ATOM 792 O O . ALA A 1 101 ? 3.799 -5.515 2.819 1.00 97.00 101 ALA A O 1
ATOM 793 N N . ILE A 1 102 ? 3.061 -4.791 0.818 1.00 96.69 102 ILE A N 1
ATOM 794 C CA . ILE A 1 102 ? 1.630 -4.932 1.129 1.00 96.69 102 ILE A CA 1
ATOM 795 C C . ILE A 1 102 ? 1.252 -6.398 1.361 1.00 96.69 102 ILE A C 1
ATOM 797 O O . ILE A 1 102 ? 0.630 -6.696 2.377 1.00 96.69 102 ILE A O 1
ATOM 801 N N . SER A 1 103 ? 1.641 -7.318 0.469 1.00 94.69 103 SER A N 1
ATOM 802 C CA . SER A 1 103 ? 1.355 -8.757 0.625 1.00 94.69 103 SER A CA 1
ATOM 803 C C . SER A 1 103 ? 1.839 -9.273 1.984 1.00 94.69 103 SER A C 1
ATOM 805 O O . SER A 1 103 ? 1.093 -9.876 2.758 1.00 94.69 103 SER A O 1
ATOM 807 N N . ARG A 1 104 ? 3.079 -8.926 2.337 1.00 93.31 104 ARG A N 1
ATOM 808 C CA . ARG A 1 104 ? 3.690 -9.328 3.599 1.00 93.31 104 ARG A CA 1
ATOM 809 C C . ARG A 1 104 ? 3.013 -8.697 4.818 1.00 93.31 104 ARG A C 1
ATOM 811 O O . ARG A 1 104 ? 2.881 -9.376 5.832 1.00 93.31 104 ARG A O 1
ATOM 818 N N . ALA A 1 105 ? 2.563 -7.447 4.722 1.00 94.56 105 ALA A N 1
ATOM 819 C CA . ALA A 1 105 ? 1.786 -6.802 5.777 1.00 94.56 105 ALA A CA 1
ATOM 820 C C . ALA A 1 105 ? 0.431 -7.494 6.009 1.00 94.56 105 ALA A C 1
ATOM 822 O O . ALA A 1 105 ? 0.026 -7.668 7.154 1.00 94.56 105 ALA A O 1
ATOM 823 N N . ILE A 1 106 ? -0.250 -7.945 4.947 1.00 92.31 106 ILE A N 1
ATOM 824 C CA . ILE A 1 106 ? -1.524 -8.681 5.060 1.00 92.31 106 ILE A CA 1
ATOM 825 C C . ILE A 1 106 ? -1.326 -10.040 5.731 1.00 92.31 106 ILE A C 1
ATOM 827 O O . ILE A 1 106 ? -2.180 -10.455 6.514 1.00 92.31 106 ILE A O 1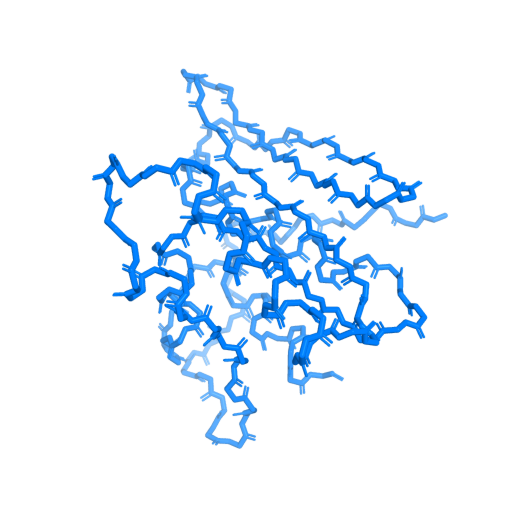
ATOM 831 N N . ALA A 1 107 ? -0.217 -10.719 5.436 1.00 89.56 107 ALA A N 1
ATOM 832 C CA . ALA A 1 107 ? 0.109 -12.024 6.004 1.00 89.56 107 ALA A CA 1
ATOM 833 C C . ALA A 1 107 ? 0.545 -11.969 7.482 1.00 89.56 107 ALA A C 1
ATOM 835 O O . ALA A 1 107 ? 0.704 -13.019 8.109 1.00 89.56 107 ALA A O 1
ATOM 836 N N . HIS A 1 108 ? 0.771 -10.776 8.046 1.00 86.81 108 HIS A N 1
ATOM 837 C CA . HIS A 1 108 ? 1.156 -10.646 9.447 1.00 86.81 108 HIS A CA 1
ATOM 838 C C . HIS A 1 108 ? -0.017 -11.047 10.370 1.00 86.81 108 HIS A C 1
ATOM 840 O O . HIS A 1 108 ? -1.147 -10.592 10.149 1.00 86.81 108 HIS A O 1
ATOM 846 N N . PRO A 1 109 ? 0.214 -11.897 11.394 1.00 86.06 109 PRO A N 1
ATOM 847 C CA . PRO A 1 109 ? -0.822 -12.274 12.351 1.00 86.06 109 PRO A CA 1
ATOM 848 C C . PRO A 1 109 ? -1.397 -11.049 13.056 1.00 86.06 109 PRO A C 1
ATOM 850 O O . PRO A 1 109 ? -0.650 -10.225 13.570 1.00 86.06 109 PRO A O 1
ATOM 853 N N . ARG A 1 110 ? -2.724 -10.954 13.119 1.00 84.25 110 ARG A N 1
ATOM 854 C CA . ARG A 1 110 ? -3.422 -9.797 13.686 1.00 84.25 110 ARG A CA 1
ATOM 855 C C . ARG A 1 110 ? -4.609 -10.222 14.534 1.00 84.25 110 ARG A C 1
ATOM 857 O O . ARG A 1 110 ? -5.257 -11.227 14.245 1.00 84.25 110 ARG A O 1
ATOM 864 N N . SER A 1 111 ? -4.897 -9.436 15.565 1.00 85.75 111 SER A N 1
ATOM 865 C CA . SER A 1 111 ? -6.064 -9.604 16.442 1.00 85.75 111 SER A CA 1
ATOM 866 C C . SER A 1 111 ? -7.193 -8.613 16.139 1.00 85.75 111 SER A C 1
ATOM 868 O O . SER A 1 111 ? -8.297 -8.774 16.654 1.00 85.75 111 SER A O 1
ATOM 870 N N . ALA A 1 112 ? -6.933 -7.613 15.292 1.00 89.75 112 ALA A N 1
ATOM 871 C CA . ALA A 1 112 ? -7.873 -6.572 14.893 1.00 89.75 112 ALA A CA 1
ATOM 872 C C . ALA A 1 112 ? -7.926 -6.430 13.358 1.00 89.75 112 ALA A C 1
ATOM 874 O O . ALA A 1 112 ? -7.021 -6.900 12.659 1.00 89.75 112 ALA A O 1
ATOM 875 N N . PRO A 1 113 ? -8.968 -5.785 12.800 1.00 91.75 113 PRO A N 1
ATOM 876 C CA . PRO A 1 113 ? -8.985 -5.400 11.392 1.00 91.75 113 PRO A CA 1
ATOM 877 C C . PRO A 1 113 ? -7.774 -4.531 11.032 1.00 91.75 113 PRO A C 1
ATOM 879 O O . PRO A 1 113 ? -7.286 -3.759 11.855 1.00 91.75 113 PRO A O 1
ATOM 882 N N . LEU A 1 114 ? -7.299 -4.632 9.792 1.00 92.19 114 LEU A N 1
ATOM 883 C CA . LEU A 1 114 ? -6.045 -4.011 9.373 1.00 92.19 114 LEU A CA 1
ATOM 884 C C . LEU A 1 114 ? -6.257 -2.792 8.470 1.00 92.19 114 LEU A C 1
ATOM 886 O O . LEU A 1 114 ? -7.018 -2.854 7.504 1.00 92.19 114 LEU A O 1
ATOM 890 N N . LEU A 1 115 ? -5.520 -1.713 8.739 1.00 95.44 115 LEU A N 1
ATOM 891 C CA . LEU A 1 115 ? -5.344 -0.569 7.849 1.00 95.44 115 LEU A CA 1
ATOM 892 C C . LEU A 1 115 ? -3.899 -0.532 7.340 1.00 95.44 115 LEU A C 1
ATOM 894 O O . LEU A 1 115 ? -2.984 -0.129 8.056 1.00 95.44 115 LEU A O 1
ATOM 898 N N . ILE A 1 116 ? -3.707 -0.899 6.074 1.00 96.06 116 ILE A N 1
ATOM 899 C CA . ILE A 1 116 ? -2.415 -0.760 5.397 1.00 96.06 11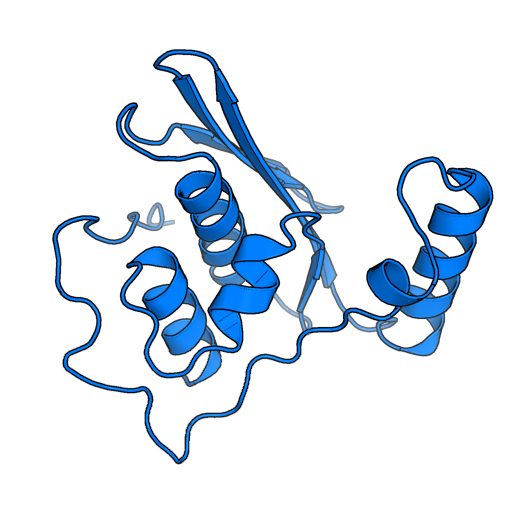6 ILE A CA 1
ATOM 900 C C . ILE A 1 116 ? -2.332 0.610 4.732 1.00 96.06 116 ILE A C 1
ATOM 902 O O . ILE A 1 116 ? -3.216 1.009 3.971 1.00 96.06 116 ILE A O 1
ATOM 906 N N . VAL A 1 117 ? -1.240 1.318 4.999 1.00 97.00 117 VAL A N 1
ATOM 907 C CA . VAL A 1 117 ? -0.935 2.636 4.456 1.00 97.00 117 VAL A CA 1
ATOM 908 C C . VAL A 1 117 ? 0.280 2.518 3.539 1.00 97.00 117 VAL A C 1
ATOM 910 O O . VAL A 1 117 ? 1.392 2.266 3.997 1.00 97.00 117 VAL A O 1
ATOM 913 N N . SER A 1 118 ? 0.054 2.732 2.245 1.00 96.50 118 SER A N 1
ATOM 914 C CA . SER A 1 118 ? 1.084 2.770 1.202 1.00 96.50 118 SER A CA 1
ATOM 915 C C . SER A 1 118 ? 0.933 4.054 0.389 1.00 96.50 118 SER A C 1
ATOM 917 O O . SER A 1 118 ? -0.187 4.519 0.147 1.00 96.50 118 SER A O 1
ATOM 919 N N . ASP A 1 119 ? 2.049 4.631 -0.044 1.00 93.69 119 ASP A N 1
ATOM 920 C CA . ASP A 1 119 ? 2.082 5.754 -0.981 1.00 93.69 119 ASP A CA 1
ATOM 921 C C . ASP A 1 119 ? 2.156 5.300 -2.455 1.00 93.69 119 ASP A C 1
ATOM 923 O O . ASP A 1 119 ? 2.045 6.123 -3.374 1.00 93.69 119 ASP A O 1
ATOM 927 N N . SER A 1 120 ? 2.227 3.988 -2.700 1.00 95.69 120 SER A N 1
ATOM 928 C CA . SER A 1 120 ? 2.268 3.392 -4.032 1.00 95.69 120 SER A CA 1
ATOM 929 C C . SER A 1 120 ? 0.908 3.428 -4.727 1.00 95.69 120 SER A C 1
ATOM 931 O O . SER A 1 120 ? 0.135 2.467 -4.773 1.00 95.69 120 SER A O 1
ATOM 933 N N . ALA A 1 121 ? 0.615 4.575 -5.342 1.00 93.38 121 ALA A N 1
ATOM 934 C CA . ALA A 1 121 ? -0.582 4.779 -6.150 1.00 93.38 121 ALA A CA 1
ATOM 935 C C . ALA A 1 121 ? -0.764 3.702 -7.235 1.00 93.38 121 ALA A C 1
ATOM 937 O O . ALA A 1 121 ? -1.891 3.284 -7.483 1.00 93.38 121 ALA A O 1
ATOM 938 N N . SER A 1 122 ? 0.327 3.251 -7.861 1.00 95.50 122 SER A N 1
ATOM 939 C CA . SER A 1 122 ? 0.292 2.244 -8.925 1.00 95.50 122 SER A CA 1
ATOM 940 C C . SER A 1 122 ? -0.146 0.874 -8.410 1.00 95.50 122 SER A C 1
ATOM 942 O O . SER A 1 122 ? -0.931 0.207 -9.082 1.00 95.50 122 SER A O 1
ATOM 944 N N . VAL A 1 123 ? 0.297 0.461 -7.218 1.00 96.56 123 VAL A N 1
ATOM 945 C CA . VAL A 1 123 ? -0.132 -0.808 -6.614 1.00 96.56 123 VAL A CA 1
ATOM 946 C C . VAL A 1 123 ? -1.587 -0.728 -6.151 1.00 96.56 123 VAL A C 1
ATOM 948 O O . VAL A 1 123 ? -2.366 -1.638 -6.431 1.00 96.56 123 VAL A O 1
ATOM 951 N N . LEU A 1 124 ? -2.000 0.383 -5.532 1.00 94.75 124 LEU A N 1
ATOM 952 C CA .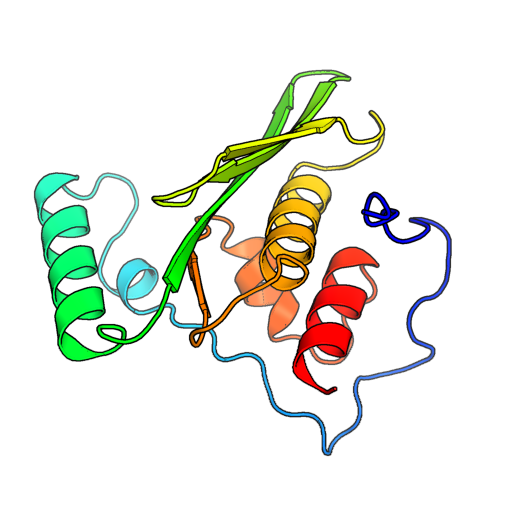 LEU A 1 124 ? -3.398 0.594 -5.129 1.00 94.75 124 LEU A CA 1
ATOM 953 C C . LEU A 1 124 ? -4.368 0.592 -6.324 1.00 94.75 124 LEU A C 1
ATOM 955 O O . LEU A 1 124 ? -5.487 0.084 -6.224 1.00 94.75 124 LEU A O 1
ATOM 959 N N . ASP A 1 125 ? -3.949 1.140 -7.465 1.00 93.88 125 ASP A N 1
ATOM 960 C CA . ASP A 1 125 ? -4.731 1.102 -8.702 1.00 93.88 125 ASP A CA 1
ATOM 961 C C . ASP A 1 125 ? -4.722 -0.323 -9.307 1.00 93.88 125 ASP A C 1
ATOM 963 O O . ASP A 1 125 ? -5.764 -0.828 -9.734 1.00 93.88 125 ASP A O 1
ATOM 967 N N . ALA A 1 126 ? -3.587 -1.032 -9.256 1.00 94.25 126 ALA A N 1
ATOM 968 C CA . ALA A 1 126 ? -3.452 -2.416 -9.716 1.00 94.25 126 ALA A CA 1
ATOM 969 C C . ALA A 1 126 ? -4.341 -3.413 -8.954 1.00 94.25 126 ALA A C 1
ATOM 971 O O . ALA A 1 126 ? -4.911 -4.309 -9.579 1.00 94.25 126 ALA A O 1
ATOM 972 N N . LEU A 1 127 ? -4.502 -3.243 -7.638 1.00 92.25 127 LEU A N 1
ATOM 973 C CA . LEU A 1 127 ? -5.354 -4.089 -6.791 1.00 92.25 127 LEU A CA 1
ATOM 974 C C . LEU A 1 127 ? -6.833 -4.037 -7.178 1.00 92.25 127 LEU A C 1
ATOM 976 O O . LEU A 1 127 ? -7.567 -5.005 -6.973 1.00 92.25 127 LEU A O 1
ATOM 980 N N . GLN A 1 128 ? -7.267 -2.925 -7.768 1.00 89.62 128 GLN A N 1
ATOM 981 C CA . GLN A 1 128 ? -8.637 -2.751 -8.237 1.00 89.62 128 GLN A CA 1
ATOM 982 C C . GLN A 1 128 ? -8.895 -3.422 -9.591 1.00 89.62 128 GLN A C 1
ATOM 984 O O . GLN A 1 128 ? -10.057 -3.536 -9.982 1.00 89.62 128 GLN A O 1
ATOM 989 N N . SER A 1 129 ? -7.846 -3.863 -10.295 1.00 89.25 129 SER A N 1
ATOM 990 C CA . SER A 1 129 ? -7.966 -4.569 -11.569 1.00 89.25 129 SER A CA 1
ATOM 991 C C . SER A 1 129 ? -8.238 -6.065 -11.346 1.00 89.25 129 SER A C 1
ATOM 993 O O . SER A 1 129 ? -7.396 -6.760 -10.769 1.00 89.25 129 SER A O 1
ATOM 995 N N . PRO A 1 130 ? -9.374 -6.610 -11.827 1.00 83.25 130 PRO A N 1
ATOM 996 C CA . PRO A 1 130 ? -9.718 -8.023 -11.647 1.00 83.25 130 PRO A CA 1
ATOM 997 C C . PRO A 1 130 ? -8.876 -8.977 -12.512 1.00 83.25 130 PRO A C 1
ATOM 999 O O . PRO A 1 130 ? -8.919 -10.186 -12.302 1.00 83.25 130 PRO A O 1
ATOM 1002 N N . SER A 1 131 ? -8.125 -8.459 -13.487 1.00 86.25 131 SER A N 1
ATOM 1003 C CA . SER A 1 131 ? -7.340 -9.237 -14.455 1.00 86.25 131 SER A CA 1
ATOM 1004 C C . SER A 1 131 ? -5.831 -8.991 -14.352 1.00 86.25 131 SER A C 1
ATOM 1006 O O . SER A 1 131 ? -5.082 -9.318 -15.276 1.00 86.25 131 SER A O 1
ATOM 1008 N N . ASN A 1 132 ? -5.364 -8.404 -13.242 1.00 89.12 132 ASN A N 1
ATOM 1009 C CA . ASN A 1 132 ? -3.938 -8.172 -13.034 1.00 89.12 132 ASN A CA 1
ATOM 1010 C C . ASN A 1 132 ? -3.167 -9.503 -12.994 1.00 89.12 132 ASN A C 1
ATOM 1012 O O . ASN A 1 132 ? -3.614 -10.464 -12.371 1.00 89.12 132 ASN A O 1
ATOM 1016 N N . LYS A 1 133 ? -2.013 -9.550 -13.668 1.00 88.81 133 LYS A N 1
ATOM 1017 C CA . LYS A 1 133 ? -1.161 -10.745 -13.795 1.00 88.81 133 LYS A CA 1
ATOM 1018 C C . LYS A 1 133 ? 0.063 -10.731 -12.880 1.00 88.81 133 LYS A C 1
ATOM 1020 O O . LYS A 1 133 ? 0.823 -11.690 -12.874 1.00 88.81 133 LYS A O 1
ATOM 1025 N N . HIS A 1 134 ? 0.297 -9.640 -12.153 1.00 90.94 134 HIS A N 1
ATOM 1026 C CA . HIS A 1 134 ? 1.469 -9.523 -11.300 1.00 90.94 134 HIS A CA 1
ATOM 1027 C C . HIS A 1 134 ? 1.325 -10.449 -10.076 1.00 90.94 134 HIS A C 1
ATOM 1029 O O . HIS A 1 134 ? 0.325 -10.327 -9.368 1.00 90.94 134 HIS A O 1
ATOM 1035 N N . PRO A 1 135 ? 2.317 -11.306 -9.763 1.00 90.25 135 PRO A N 1
ATOM 1036 C CA . PRO A 1 135 ? 2.192 -12.349 -8.737 1.00 90.25 135 PRO A CA 1
ATOM 1037 C C . PRO A 1 135 ? 1.807 -11.799 -7.356 1.00 90.25 135 PRO A C 1
ATOM 1039 O O . PRO A 1 135 ? 0.786 -12.201 -6.817 1.00 90.25 135 PRO A O 1
ATOM 1042 N N . PHE A 1 136 ? 2.517 -10.784 -6.840 1.00 91.88 136 PHE A N 1
ATOM 1043 C CA . PHE A 1 136 ? 2.147 -10.149 -5.559 1.00 91.88 136 PHE A CA 1
ATOM 1044 C C . PHE A 1 136 ? 0.742 -9.521 -5.561 1.00 91.88 136 PHE A C 1
ATOM 1046 O O . PHE A 1 136 ? 0.077 -9.505 -4.535 1.00 91.88 136 PHE A O 1
ATOM 1053 N N . VAL A 1 137 ? 0.260 -9.006 -6.699 1.00 92.19 137 VAL A N 1
ATOM 1054 C CA . VAL A 1 137 ? -1.094 -8.428 -6.779 1.00 92.19 137 VAL A CA 1
ATOM 1055 C C . VAL A 1 137 ? -2.143 -9.538 -6.726 1.00 92.19 137 VAL A C 1
ATOM 1057 O O . VAL A 1 137 ? -3.168 -9.371 -6.069 1.00 92.19 137 VAL A O 1
ATOM 1060 N N . GLN A 1 138 ? -1.889 -10.667 -7.394 1.00 89.00 138 GLN A N 1
ATOM 1061 C CA . GLN A 1 138 ? -2.771 -11.834 -7.351 1.00 89.00 138 GLN A CA 1
ATOM 1062 C C . GLN A 1 138 ? -2.819 -12.445 -5.947 1.00 89.00 138 GLN A C 1
ATOM 1064 O O . GLN A 1 138 ? -3.918 -12.669 -5.448 1.00 89.00 138 GLN A O 1
ATOM 1069 N N . GLU A 1 139 ? -1.664 -12.584 -5.292 1.00 89.12 139 GLU A N 1
ATOM 1070 C CA . GLU A 1 139 ? -1.550 -13.064 -3.910 1.00 89.12 139 GLU A CA 1
ATOM 1071 C C . GLU A 1 139 ? -2.317 -12.163 -2.932 1.00 89.12 139 GLU A C 1
ATOM 1073 O O . GLU A 1 139 ? -3.134 -12.652 -2.161 1.00 89.12 139 GLU A O 1
ATOM 1078 N N . ILE A 1 140 ? -2.150 -10.834 -3.009 1.00 90.88 140 ILE A N 1
ATOM 1079 C CA . ILE A 1 140 ? -2.938 -9.906 -2.180 1.00 90.88 140 ILE A CA 1
ATOM 1080 C C . ILE A 1 140 ? -4.437 -10.107 -2.417 1.00 90.88 140 ILE A C 1
ATOM 1082 O O . ILE A 1 140 ? -5.225 -10.107 -1.478 1.00 90.88 140 ILE A O 1
ATOM 1086 N N . GLN A 1 141 ? -4.857 -10.249 -3.673 1.00 88.44 141 GLN A N 1
ATOM 1087 C CA . GLN A 1 141 ? -6.267 -10.463 -3.983 1.00 88.44 141 GLN A CA 1
ATOM 1088 C C . GLN A 1 141 ? -6.785 -11.805 -3.458 1.00 88.44 141 GLN A C 1
ATOM 1090 O O . GLN A 1 141 ? -7.957 -11.870 -3.105 1.00 88.44 141 GLN A O 1
ATOM 1095 N N . GLU A 1 142 ? -5.965 -12.854 -3.445 1.00 85.88 142 GLU A N 1
ATOM 1096 C CA . GLU A 1 142 ? -6.283 -14.148 -2.827 1.00 85.88 142 GLU A CA 1
ATOM 1097 C C . GLU A 1 142 ? -6.445 -14.014 -1.314 1.00 85.88 142 GLU A C 1
ATOM 1099 O O . GLU A 1 142 ? -7.511 -14.343 -0.808 1.00 85.88 142 GLU A O 1
ATOM 1104 N N . LEU A 1 143 ? -5.480 -13.391 -0.630 1.00 85.62 143 LEU A N 1
ATOM 1105 C CA . LEU A 1 143 ? -5.507 -13.138 0.819 1.00 85.62 143 LEU A CA 1
ATOM 1106 C C . LEU A 1 143 ? -6.685 -12.266 1.301 1.00 85.62 143 LEU A C 1
ATOM 1108 O O . LEU A 1 143 ? -6.869 -12.095 2.502 1.00 85.62 143 LEU A O 1
ATOM 1112 N N . LEU A 1 144 ? -7.429 -11.646 0.381 1.00 80.81 144 LEU A N 1
ATOM 1113 C CA . LEU A 1 144 ? -8.614 -10.835 0.668 1.00 80.81 144 LEU A CA 1
ATOM 1114 C C . LEU A 1 144 ? -9.942 -11.545 0.336 1.00 80.81 144 LEU A C 1
ATOM 1116 O O . LEU A 1 144 ? -10.989 -10.967 0.606 1.00 80.81 144 LEU A O 1
ATOM 1120 N N . ASN A 1 145 ? -9.922 -12.725 -0.300 1.00 71.88 145 ASN A N 1
ATOM 1121 C CA . ASN A 1 145 ? -11.125 -13.503 -0.663 1.00 71.88 145 ASN A CA 1
ATOM 1122 C C . ASN A 1 145 ? -11.258 -14.837 0.076 1.00 71.88 145 ASN A C 1
ATOM 1124 O O . ASN A 1 145 ? -12.227 -15.557 -0.168 1.00 71.88 145 ASN A O 1
ATOM 1128 N N . GLU A 1 146 ? -10.276 -15.168 0.904 1.00 46.94 146 GLU A N 1
ATOM 1129 C CA . GLU A 1 146 ? -10.285 -16.260 1.878 1.00 46.94 146 GLU A CA 1
ATOM 1130 C C . GLU A 1 146 ? -10.188 -15.654 3.283 1.00 46.94 146 GLU A C 1
ATOM 1132 O O . GLU A 1 146 ? -10.734 -16.274 4.223 1.00 46.94 146 GLU A O 1
#

pLDDT: mean 88.21, std 12.71, range [36.75, 98.12]

Secondary structure (DSSP, 8-state):
-PPPPPP-TTS---SSSPPTTSPPP----HHHHH--TT--HHHHHHHHHHHHHHHSTTSEEEEEEEEEETTEEEEEEE-SS-EEEEEE-TT--HHHHHHHHHHHHHTS--SS-EEEE---HHHHHHHT-TT---HHHHHHHHTTT-